Protein AF-A0A5D0CMU8-F1 (afdb_monomer)

Structure (mmCIF, N/CA/C/O backbone):
data_AF-A0A5D0CMU8-F1
#
_entry.id   AF-A0A5D0CMU8-F1
#
loop_
_atom_site.group_PDB
_atom_site.id
_atom_site.type_symbol
_atom_site.label_atom_id
_atom_site.label_alt_id
_atom_site.label_comp_id
_atom_site.label_asym_id
_atom_site.label_entity_id
_atom_site.label_seq_id
_atom_site.pdbx_PDB_ins_code
_atom_site.Cartn_x
_atom_site.Cartn_y
_atom_site.Cartn_z
_atom_site.occupancy
_atom_site.B_iso_or_equiv
_atom_site.auth_seq_id
_atom_site.auth_comp_id
_atom_s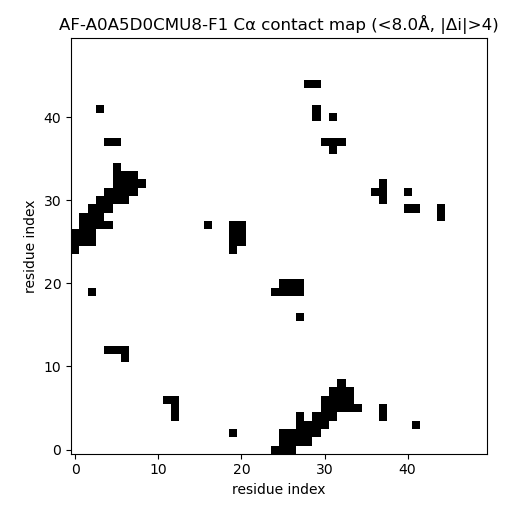ite.auth_asym_id
_atom_site.auth_atom_id
_atom_site.pdbx_PDB_model_num
ATOM 1 N N . MET A 1 1 ? -14.978 -1.374 -0.109 1.00 91.06 1 MET A N 1
ATOM 2 C CA . MET A 1 1 ? -14.366 -0.840 -1.354 1.00 91.06 1 MET A CA 1
ATOM 3 C C . MET A 1 1 ? -12.882 -1.172 -1.323 1.00 91.06 1 MET A C 1
ATOM 5 O O . MET A 1 1 ? -12.258 -0.912 -0.303 1.00 91.06 1 MET A O 1
ATOM 9 N N . ARG A 1 2 ? -12.349 -1.785 -2.386 1.00 92.69 2 ARG A N 1
ATOM 10 C CA . ARG A 1 2 ? -10.942 -2.216 -2.473 1.00 92.69 2 ARG A CA 1
ATOM 11 C C . ARG A 1 2 ? -10.071 -1.061 -2.965 1.00 92.69 2 ARG A C 1
ATOM 13 O O . ARG A 1 2 ? -10.459 -0.384 -3.916 1.00 92.69 2 ARG A O 1
ATOM 20 N N . ILE A 1 3 ? -8.935 -0.834 -2.315 1.00 95.56 3 ILE A N 1
ATOM 21 C CA . ILE A 1 3 ? -8.025 0.283 -2.581 1.00 95.56 3 ILE A CA 1
ATOM 22 C C . ILE A 1 3 ? -6.609 -0.252 -2.790 1.00 95.56 3 ILE A C 1
ATOM 24 O O . ILE A 1 3 ? -6.077 -0.958 -1.937 1.00 95.56 3 ILE A O 1
ATOM 28 N N . PHE A 1 4 ? -5.992 0.129 -3.905 1.00 96.62 4 PHE A N 1
ATOM 29 C CA . PHE A 1 4 ? -4.573 -0.086 -4.180 1.00 96.62 4 PHE A CA 1
ATOM 30 C C . PHE A 1 4 ? -3.837 1.254 -4.056 1.00 96.62 4 PHE A C 1
ATOM 32 O O . PHE A 1 4 ? -4.347 2.275 -4.523 1.00 96.62 4 PHE A O 1
ATOM 39 N N . LEU A 1 5 ? -2.663 1.272 -3.423 1.00 96.94 5 LEU A N 1
ATOM 40 C CA . LEU A 1 5 ? -1.881 2.496 -3.217 1.00 96.94 5 LEU A CA 1
ATOM 41 C C . LEU A 1 5 ? -0.653 2.546 -4.125 1.00 96.94 5 LEU A C 1
ATOM 43 O O . LEU A 1 5 ? 0.144 1.620 -4.128 1.00 96.94 5 LEU A O 1
ATOM 47 N N . ALA A 1 6 ? -0.447 3.653 -4.832 1.00 97.25 6 ALA A N 1
ATOM 48 C CA . ALA A 1 6 ? 0.765 3.893 -5.612 1.00 97.25 6 ALA A CA 1
ATOM 49 C C . ALA A 1 6 ? 1.389 5.224 -5.182 1.00 97.25 6 ALA A C 1
ATOM 51 O O . ALA A 1 6 ? 0.787 6.275 -5.397 1.00 97.25 6 ALA A O 1
ATOM 52 N N . ASP A 1 7 ? 2.552 5.167 -4.534 1.00 97.44 7 ASP A N 1
ATOM 53 C CA . ASP A 1 7 ? 3.279 6.346 -4.049 1.00 97.44 7 ASP A CA 1
ATOM 54 C C . ASP A 1 7 ? 4.746 5.980 -3.767 1.00 97.44 7 ASP A C 1
ATOM 56 O O . ASP A 1 7 ? 5.020 4.949 -3.143 1.00 97.44 7 ASP A O 1
ATOM 60 N N . ASP A 1 8 ? 5.692 6.812 -4.194 1.00 96.69 8 ASP A N 1
ATOM 61 C CA . ASP A 1 8 ? 7.138 6.615 -4.021 1.00 96.69 8 ASP A CA 1
ATOM 62 C C . ASP A 1 8 ? 7.656 7.018 -2.625 1.00 96.69 8 ASP A C 1
ATOM 64 O O . ASP A 1 8 ? 8.802 6.722 -2.282 1.00 96.69 8 ASP A O 1
ATOM 68 N N . HIS A 1 9 ? 6.812 7.599 -1.766 1.00 98.06 9 HIS A N 1
ATOM 69 C CA . HIS A 1 9 ? 7.143 8.030 -0.409 1.00 98.06 9 HIS A CA 1
ATOM 70 C C . HIS A 1 9 ? 6.590 7.053 0.654 1.00 98.06 9 HIS A C 1
ATOM 72 O O . HIS A 1 9 ? 5.401 7.082 0.998 1.00 98.06 9 HIS A O 1
ATOM 78 N N . PRO A 1 10 ? 7.445 6.231 1.302 1.00 94.75 10 PRO A N 1
ATOM 79 C CA . PRO A 1 10 ? 7.002 5.228 2.281 1.00 94.75 10 PRO A CA 1
ATOM 80 C C . PRO A 1 10 ? 6.209 5.793 3.469 1.00 94.75 10 PRO A C 1
ATOM 82 O O . PRO A 1 10 ? 5.302 5.135 3.991 1.00 94.75 10 PRO A O 1
ATOM 85 N N . LEU A 1 11 ? 6.540 7.017 3.903 1.00 96.62 11 LEU A N 1
ATOM 86 C CA . LEU A 1 11 ? 5.857 7.687 5.011 1.00 96.62 11 LEU A CA 1
ATOM 87 C C . LEU A 1 11 ? 4.402 8.013 4.658 1.00 96.62 11 LEU A C 1
ATOM 89 O O . LEU A 1 11 ? 3.502 7.740 5.453 1.00 96.62 11 LEU A O 1
ATOM 93 N N . PHE A 1 12 ? 4.168 8.557 3.462 1.00 95.75 12 PHE A N 1
ATOM 94 C CA . PHE A 1 12 ? 2.829 8.925 3.010 1.00 95.75 12 PHE A CA 1
ATOM 95 C C . PHE A 1 12 ? 1.958 7.680 2.840 1.00 95.75 12 PHE A C 1
ATOM 97 O O . PHE A 1 12 ? 0.866 7.594 3.404 1.00 95.75 12 PHE A O 1
ATOM 104 N N . ARG A 1 13 ? 2.505 6.653 2.184 1.00 95.56 13 ARG A N 1
ATOM 105 C CA . ARG A 1 13 ? 1.831 5.370 1.965 1.00 95.56 13 ARG A CA 1
ATOM 106 C C . ARG A 1 13 ? 1.415 4.682 3.265 1.00 95.56 13 ARG A C 1
ATOM 108 O O . ARG A 1 13 ? 0.303 4.166 3.370 1.00 95.56 13 ARG A O 1
ATOM 115 N N . SER A 1 14 ? 2.265 4.750 4.290 1.00 95.19 14 SER A N 1
ATOM 116 C CA . SER A 1 14 ? 1.945 4.236 5.628 1.00 95.19 14 SER A CA 1
ATOM 117 C C . SER A 1 14 ? 0.803 5.001 6.299 1.00 95.19 14 SER A C 1
ATOM 119 O O . SER A 1 14 ? -0.081 4.380 6.889 1.00 95.19 14 SER A O 1
ATOM 121 N N . GLY A 1 15 ? 0.780 6.331 6.173 1.00 96.75 15 GLY A N 1
ATOM 122 C CA . GLY A 1 15 ? -0.318 7.159 6.676 1.00 96.75 15 GLY A CA 1
ATOM 123 C C . GLY A 1 15 ? -1.652 6.837 5.998 1.00 96.75 15 GLY A C 1
ATOM 124 O O . GLY A 1 15 ? -2.651 6.605 6.679 1.00 96.75 15 GLY A O 1
ATOM 125 N N . VAL A 1 16 ? -1.661 6.746 4.665 1.00 96.50 16 VAL A N 1
ATOM 126 C CA . VAL A 1 16 ? -2.872 6.438 3.888 1.00 96.50 16 VAL A CA 1
ATOM 127 C C . VAL A 1 16 ? -3.387 5.027 4.188 1.00 96.50 16 VAL A C 1
ATOM 129 O 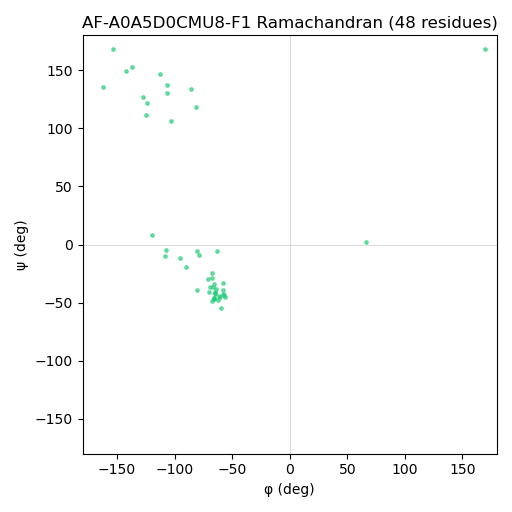O . VAL A 1 16 ? -4.587 4.851 4.394 1.00 96.50 16 VAL A O 1
ATOM 132 N N . ARG A 1 17 ? -2.504 4.027 4.310 1.00 95.50 17 ARG A N 1
ATOM 133 C CA . ARG A 1 17 ? -2.886 2.665 4.724 1.00 95.50 17 ARG A CA 1
ATOM 134 C C . ARG A 1 17 ? -3.599 2.646 6.078 1.00 95.50 17 ARG A C 1
ATOM 136 O O . ARG A 1 17 ? -4.615 1.970 6.222 1.00 95.50 17 ARG A O 1
ATOM 143 N N . ASN A 1 18 ? -3.109 3.405 7.058 1.00 95.12 18 ASN A N 1
ATOM 144 C CA . ASN A 1 18 ? -3.767 3.497 8.364 1.00 95.12 18 ASN A CA 1
ATOM 145 C C . ASN A 1 18 ? -5.164 4.130 8.254 1.00 95.12 18 ASN A C 1
ATOM 147 O O . ASN A 1 18 ? -6.096 3.678 8.919 1.00 95.12 18 ASN A O 1
ATOM 151 N N . LEU A 1 19 ? -5.328 5.139 7.391 1.00 95.69 19 LEU A N 1
ATOM 152 C CA . LEU A 1 19 ? -6.629 5.762 7.134 1.00 95.69 19 LEU A CA 1
ATOM 153 C C . LEU A 1 19 ? -7.611 4.789 6.474 1.00 95.69 19 LEU A C 1
ATOM 155 O O . LEU A 1 19 ? -8.763 4.724 6.901 1.00 95.69 19 LEU A O 1
ATOM 159 N N . ILE A 1 20 ? -7.159 3.998 5.497 1.00 95.69 20 ILE A N 1
ATOM 160 C CA . ILE A 1 20 ? -7.979 2.970 4.835 1.00 95.69 20 ILE A CA 1
ATOM 161 C C . ILE A 1 20 ? -8.550 1.990 5.866 1.00 95.69 20 ILE A C 1
ATOM 163 O O . ILE A 1 20 ? -9.746 1.709 5.855 1.00 95.69 20 ILE A O 1
ATOM 167 N N . HIS A 1 21 ? -7.732 1.529 6.811 1.00 92.06 21 HIS A N 1
ATOM 168 C CA . HIS A 1 21 ? -8.170 0.556 7.815 1.00 92.06 21 HIS A CA 1
ATOM 169 C C . HIS A 1 21 ? -8.980 1.161 8.974 1.00 92.06 21 HIS A C 1
ATOM 171 O O . HIS A 1 21 ? -9.561 0.417 9.760 1.00 92.06 21 HIS A O 1
ATOM 177 N N . SER A 1 22 ? -9.062 2.491 9.088 1.00 94.25 22 SER A N 1
ATOM 178 C CA . SER A 1 22 ? -9.654 3.158 10.259 1.00 94.25 22 SER A CA 1
ATOM 179 C C . SER A 1 22 ? -11.167 2.961 10.418 1.00 94.25 22 SER A C 1
ATOM 181 O O . SER A 1 22 ? -11.665 2.975 11.542 1.00 94.25 22 SER A O 1
ATOM 183 N N . THR A 1 23 ? -11.906 2.768 9.320 1.00 88.69 23 THR A N 1
ATOM 184 C CA . THR A 1 23 ? -13.378 2.662 9.337 1.00 88.69 23 THR A CA 1
ATOM 185 C C . THR A 1 23 ? -13.898 1.249 9.078 1.00 88.69 23 THR A C 1
ATOM 187 O O . THR A 1 23 ? -15.098 1.013 9.206 1.00 88.69 23 THR A O 1
ATOM 190 N N . GLY A 1 24 ? -13.031 0.314 8.671 1.00 87.31 24 GLY A N 1
ATOM 191 C CA . GLY A 1 24 ? -13.405 -1.056 8.287 1.00 87.31 24 GLY A CA 1
ATOM 192 C C . GLY A 1 24 ? -14.260 -1.174 7.014 1.00 87.31 24 GLY A C 1
ATOM 193 O O . GLY A 1 24 ? -14.653 -2.274 6.643 1.00 87.31 24 GLY A O 1
ATOM 194 N N . GLN A 1 25 ? -14.565 -0.063 6.333 1.00 93.31 25 GLN A N 1
ATOM 195 C CA . GLN A 1 25 ? -15.359 -0.047 5.091 1.00 93.31 25 GLN A CA 1
ATOM 196 C C . GLN A 1 25 ? -14.491 -0.178 3.830 1.00 93.31 25 GLN A C 1
ATOM 198 O O . GLN A 1 25 ? -14.982 -0.493 2.734 1.00 93.31 25 GLN A O 1
ATOM 203 N N . LEU A 1 26 ? -13.200 0.112 3.980 1.00 95.38 26 LEU A N 1
ATOM 204 C CA . LEU A 1 26 ? -12.199 0.053 2.930 1.00 95.38 26 LEU A CA 1
ATOM 205 C C . LEU A 1 26 ? -11.213 -1.073 3.225 1.00 95.38 26 LEU A C 1
ATOM 207 O O . LEU A 1 26 ? -10.891 -1.351 4.377 1.00 95.38 26 LEU A O 1
ATOM 211 N N . GLU A 1 27 ? -10.725 -1.686 2.159 1.00 93.94 27 GLU A N 1
ATOM 212 C CA . GLU A 1 27 ? -9.762 -2.778 2.208 1.00 93.94 27 GLU A CA 1
ATOM 213 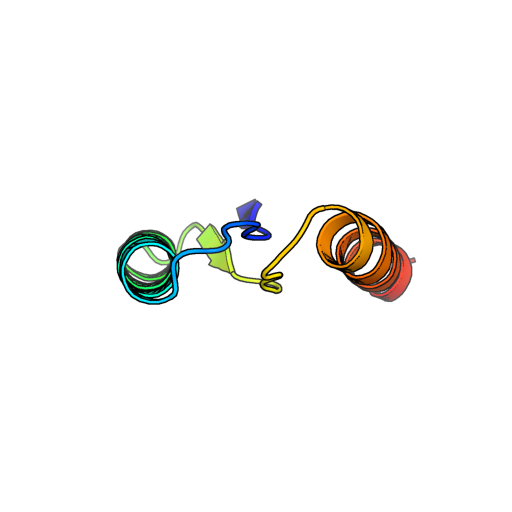C C . GLU A 1 27 ? -8.551 -2.388 1.363 1.00 93.94 27 GLU A C 1
ATOM 215 O O . GLU A 1 27 ? -8.702 -2.076 0.180 1.00 93.94 27 GLU A O 1
ATOM 220 N N . GLY A 1 28 ? -7.363 -2.361 1.969 1.00 93.88 28 GLY A N 1
ATOM 221 C CA . GLY A 1 28 ? -6.110 -2.161 1.248 1.00 93.88 28 GLY A CA 1
ATOM 222 C C . GLY A 1 28 ? -5.650 -3.477 0.630 1.00 93.88 28 GLY A C 1
ATOM 223 O O . GLY A 1 28 ? -5.389 -4.422 1.366 1.00 93.88 28 GLY A O 1
ATOM 224 N N . VAL A 1 29 ? -5.552 -3.534 -0.698 1.00 95.25 29 VAL A N 1
ATOM 225 C CA . VAL A 1 29 ? -5.290 -4.790 -1.434 1.00 95.25 29 VAL A CA 1
ATOM 226 C C . VAL A 1 29 ? -3.886 -4.876 -2.016 1.00 95.25 29 VAL A C 1
ATOM 228 O O . VAL A 1 29 ? -3.501 -5.898 -2.558 1.00 95.25 29 VAL A O 1
ATOM 231 N N . GLY A 1 30 ? -3.104 -3.808 -1.900 1.00 95.44 30 GLY A N 1
ATOM 232 C CA . GLY A 1 30 ? -1.731 -3.786 -2.378 1.00 95.44 30 GLY A CA 1
ATOM 233 C C . GLY A 1 30 ? -1.137 -2.388 -2.355 1.00 95.44 30 GLY A C 1
ATOM 234 O O . GLY A 1 30 ? -1.839 -1.386 -2.163 1.00 95.44 30 GLY A O 1
ATOM 235 N N . GLU A 1 31 ? 0.177 -2.336 -2.535 1.00 97.25 31 GLU A N 1
ATOM 236 C CA . GLU A 1 31 ? 0.924 -1.097 -2.662 1.00 97.25 31 GLU A CA 1
ATOM 237 C C . GLU A 1 31 ? 2.049 -1.205 -3.693 1.00 97.25 31 GLU A C 1
ATOM 239 O O . GLU A 1 31 ? 2.631 -2.271 -3.865 1.00 97.25 31 GLU A O 1
ATOM 244 N N . ALA A 1 32 ? 2.373 -0.087 -4.33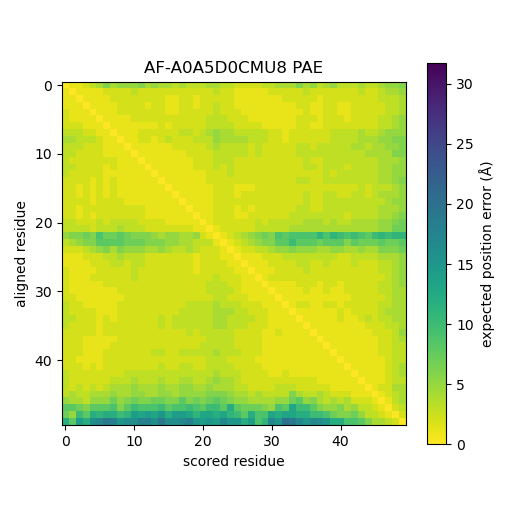9 1.00 97.88 32 ALA A N 1
ATOM 245 C CA . ALA A 1 32 ? 3.496 0.048 -5.257 1.00 97.88 32 ALA A CA 1
ATOM 246 C C . ALA A 1 32 ? 4.252 1.359 -5.019 1.00 97.88 32 ALA A C 1
ATOM 248 O O . ALA A 1 32 ? 3.689 2.363 -4.569 1.00 97.88 32 ALA A O 1
ATOM 249 N N . SER A 1 33 ? 5.540 1.337 -5.349 1.00 97.56 33 SER A N 1
ATOM 250 C CA . SER A 1 33 ? 6.468 2.467 -5.219 1.00 97.56 33 SER A CA 1
ATOM 251 C C . SER A 1 33 ? 6.622 3.283 -6.503 1.00 97.56 33 SER A C 1
ATOM 253 O O . SER A 1 33 ? 7.228 4.350 -6.494 1.00 97.56 33 SER A O 1
ATOM 255 N N . ASN A 1 34 ? 6.111 2.773 -7.622 1.00 97.69 34 ASN A N 1
ATOM 256 C CA . ASN A 1 34 ? 6.217 3.393 -8.936 1.00 97.69 34 ASN A CA 1
ATOM 257 C C . ASN A 1 34 ? 5.043 2.965 -9.834 1.00 97.69 34 ASN A C 1
ATOM 259 O O . ASN A 1 34 ? 4.286 2.053 -9.503 1.00 97.69 34 ASN A O 1
ATOM 263 N N . GLY A 1 35 ? 4.886 3.642 -10.974 1.00 97.25 35 GLY A N 1
ATOM 264 C CA . GLY A 1 35 ? 3.743 3.437 -11.867 1.00 97.25 35 GLY A CA 1
ATOM 265 C C . GLY A 1 35 ? 3.732 2.089 -12.592 1.00 97.25 35 GLY A C 1
ATOM 266 O O . GLY A 1 35 ? 2.661 1.516 -12.772 1.00 97.25 35 GLY A O 1
ATOM 267 N N . GLU A 1 36 ? 4.894 1.571 -12.991 1.00 98.31 36 GLU A N 1
ATOM 268 C CA . GLU A 1 36 ? 4.987 0.289 -13.705 1.00 98.31 36 GLU A CA 1
ATOM 269 C C . GLU A 1 36 ? 4.587 -0.873 -12.788 1.00 98.31 36 GLU A C 1
ATOM 271 O O . GLU A 1 36 ? 3.703 -1.662 -13.126 1.00 98.31 36 GLU A O 1
ATOM 276 N N . GLU A 1 37 ? 5.157 -0.901 -11.582 1.00 97.81 37 GLU A N 1
ATOM 277 C CA . GLU A 1 37 ? 4.792 -1.836 -10.515 1.00 97.81 37 GLU A CA 1
ATOM 278 C C . GLU A 1 37 ? 3.302 -1.720 -10.156 1.00 97.81 37 GLU A C 1
ATOM 280 O O . GLU A 1 37 ? 2.620 -2.735 -10.030 1.00 97.81 37 GLU A O 1
ATOM 285 N N . ALA A 1 38 ? 2.768 -0.495 -10.059 1.00 97.62 38 ALA A N 1
ATOM 286 C CA . ALA A 1 38 ? 1.361 -0.270 -9.732 1.00 97.62 38 ALA A CA 1
ATOM 287 C C . ALA A 1 38 ? 0.410 -0.888 -10.761 1.00 97.62 38 ALA A C 1
ATOM 289 O O . ALA A 1 38 ? -0.565 -1.529 -10.380 1.00 97.62 38 ALA A O 1
ATOM 290 N N . VAL A 1 39 ? 0.682 -0.708 -12.057 1.00 97.56 39 VAL A N 1
ATOM 2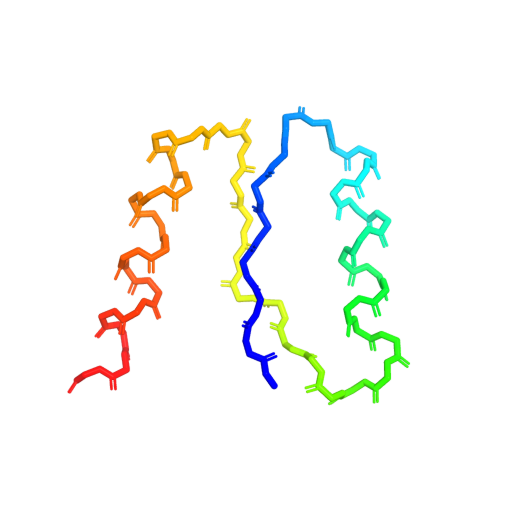91 C CA . VAL A 1 39 ? -0.154 -1.282 -13.121 1.00 97.56 39 VAL A CA 1
ATOM 292 C C . VAL A 1 39 ? -0.078 -2.804 -13.097 1.00 97.56 39 VAL A C 1
ATOM 294 O O . VAL A 1 39 ? -1.116 -3.462 -13.165 1.00 97.56 39 VAL A O 1
ATOM 297 N N . HIS A 1 40 ? 1.128 -3.360 -12.981 1.00 97.69 40 HIS A N 1
ATOM 298 C CA . HIS A 1 40 ? 1.331 -4.804 -12.951 1.00 97.69 40 HIS A CA 1
ATOM 299 C C . HIS A 1 40 ? 0.587 -5.458 -11.778 1.00 97.69 40 HIS A C 1
ATOM 301 O O . HIS A 1 40 ? -0.277 -6.306 -12.003 1.00 97.69 40 HIS A O 1
ATOM 307 N N . LEU A 1 41 ? 0.834 -4.992 -10.550 1.00 96.81 41 LEU A N 1
ATOM 308 C CA . LEU A 1 41 ? 0.222 -5.548 -9.342 1.00 96.81 41 LEU A CA 1
ATOM 309 C C . LEU A 1 41 ? -1.293 -5.309 -9.289 1.00 96.81 41 LEU A C 1
ATOM 311 O O . LEU A 1 41 ? -2.039 -6.187 -8.865 1.00 96.81 41 LEU A O 1
ATOM 315 N N . ALA A 1 42 ? -1.783 -4.154 -9.754 1.00 95.94 42 ALA A N 1
ATOM 316 C CA . ALA A 1 42 ? -3.222 -3.890 -9.780 1.00 95.94 42 ALA A CA 1
ATOM 317 C C . ALA A 1 42 ? -3.970 -4.821 -10.749 1.00 95.94 42 ALA A C 1
ATOM 319 O O . ALA A 1 42 ? -5.110 -5.200 -10.475 1.00 95.94 42 ALA A O 1
A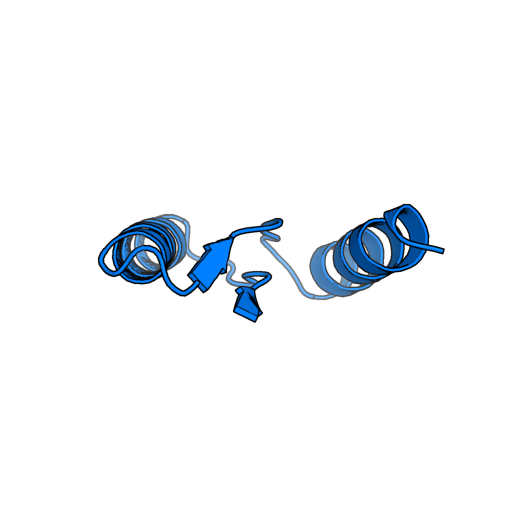TOM 320 N N . LEU A 1 43 ? -3.347 -5.199 -11.871 1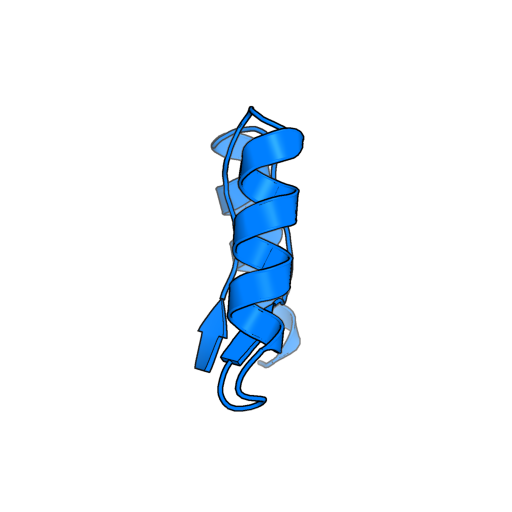.00 96.00 43 LEU A N 1
ATOM 321 C CA . LEU A 1 43 ? -3.921 -6.170 -12.805 1.00 96.00 43 LEU A CA 1
ATOM 322 C C . LEU A 1 43 ? -3.924 -7.587 -12.218 1.00 96.00 43 LEU A C 1
ATOM 324 O O . LEU A 1 43 ? -4.931 -8.283 -12.353 1.00 96.00 43 LEU A O 1
ATOM 328 N N . GLU A 1 44 ? -2.857 -7.996 -11.528 1.00 95.19 44 GLU A N 1
ATOM 329 C CA . GLU A 1 44 ? -2.806 -9.281 -10.810 1.00 95.19 44 GLU A CA 1
AT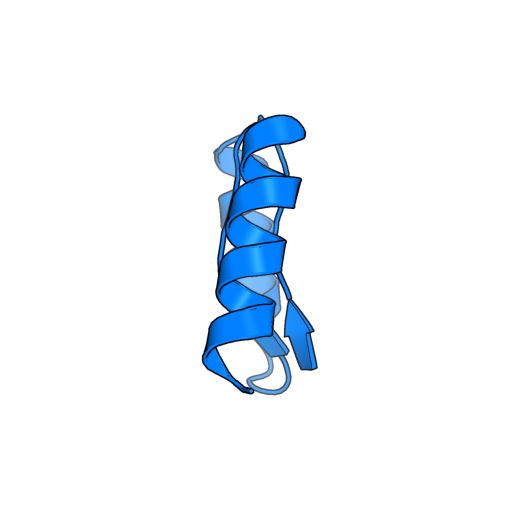OM 330 C C . GLU A 1 44 ? -3.878 -9.362 -9.707 1.00 95.19 44 GLU A C 1
ATOM 332 O 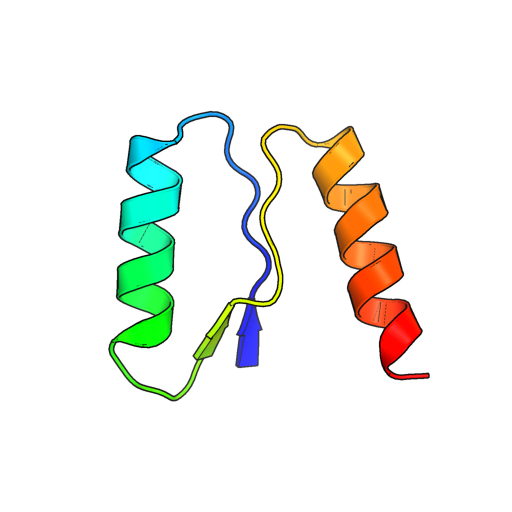O . GLU A 1 44 ? -4.624 -10.345 -9.613 1.00 95.19 44 GLU A O 1
ATOM 337 N N . GLU A 1 45 ? -4.040 -8.285 -8.934 1.00 93.50 45 GLU A N 1
ATOM 338 C CA . GLU A 1 45 ? -5.071 -8.153 -7.896 1.00 93.50 45 GLU A CA 1
ATOM 339 C C . GLU A 1 45 ? -6.503 -8.092 -8.444 1.00 93.50 45 GLU A C 1
ATOM 341 O O . GLU A 1 45 ? -7.462 -8.393 -7.725 1.00 93.50 45 GLU A O 1
ATOM 346 N N . ALA A 1 46 ? -6.686 -7.674 -9.697 1.00 89.75 46 ALA A N 1
ATOM 347 C CA . ALA A 1 46 ? -7.981 -7.720 -10.370 1.00 89.75 46 ALA A CA 1
ATOM 348 C C . ALA A 1 46 ? -8.279 -9.125 -10.917 1.00 89.75 46 ALA A C 1
ATOM 350 O O . ALA A 1 46 ? -9.413 -9.593 -10.817 1.00 89.75 46 ALA A O 1
ATOM 351 N N . ALA A 1 47 ? -7.263 -9.806 -11.456 1.00 86.44 47 ALA A N 1
ATOM 352 C CA . ALA A 1 47 ? -7.385 -11.137 -12.045 1.00 86.44 47 ALA A CA 1
ATOM 353 C C . ALA A 1 47 ? -7.632 -12.240 -11.007 1.00 86.44 47 ALA A C 1
ATOM 355 O O . ALA A 1 47 ? -8.322 -13.205 -11.310 1.00 86.44 47 ALA A O 1
ATOM 356 N N . SER A 1 48 ? -7.137 -12.080 -9.777 1.00 82.75 48 SER A N 1
ATOM 357 C CA . SER A 1 48 ? -7.302 -13.061 -8.686 1.00 82.75 48 SER A CA 1
ATOM 358 C C . SER A 1 48 ? -8.759 -13.294 -8.244 1.00 82.75 48 SER A C 1
ATOM 360 O O . SER A 1 48 ? -9.020 -14.156 -7.409 1.00 82.75 48 SER A O 1
ATOM 362 N N . TYR A 1 49 ? -9.709 -12.529 -8.789 1.00 67.69 49 TYR A N 1
ATOM 363 C CA . TYR A 1 49 ? -11.139 -12.591 -8.471 1.00 67.69 49 TYR A CA 1
ATOM 364 C C . TYR A 1 49 ? -12.015 -12.945 -9.686 1.00 67.69 49 TYR A C 1
ATOM 366 O O . TYR A 1 49 ? -13.242 -12.849 -9.591 1.00 67.69 49 TYR A O 1
ATOM 374 N N . LEU A 1 50 ? -11.401 -13.318 -10.814 1.00 58.16 50 LEU A N 1
ATOM 375 C CA . LEU A 1 50 ? -12.065 -13.874 -11.999 1.00 58.16 50 LEU A CA 1
ATOM 376 C C . LEU A 1 50 ? -12.000 -15.405 -11.974 1.00 58.16 50 LEU A C 1
ATOM 378 O O . LEU A 1 50 ? -13.019 -16.020 -12.362 1.00 58.16 50 LEU A O 1
#

Radius of gyration: 11.13 Å; Cα contacts (8 Å, |Δi|>4): 58; chains: 1; bounding box: 22×23×24 Å

Mean predicted aligned error: 2.89 Å

Sequence (50 aa):
MRIFLADDHPLFRSGVRNLIHSTGQLEGVGEASNGEEAVHLALEEAASYL

Solvent-accessible surface area (backbone atoms only — not comparable to full-atom values): 2988 Å² total; per-residue (Å²): 87,82,42,73,46,70,47,74,48,70,69,58,50,53,53,51,53,52,57,40,58,70,76,71,63,36,42,79,77,51,74,23,62,43,70,69,56,31,54,54,52,51,49,54,68,54,54,79,79,114

Secondary structure (DSSP, 8-state):
-EEEEE-S-HHHHHHHHHHHHTSSS-EEEEEESSHHHHHHHHHHHHHTT-

Organism: NCBI:txid862114

Foldseek 3Di:
DEDEEEALDPVVVVVVVCVQPVPVPYDYQYYYNDDVVRVVVVVVSVVVVD

InterPro domains:
  IPR001789 Signal transduction response regulator, receiver domain [PS50110] (2-50)
  IPR011006 CheY-like superfamily [SSF52172] (1-45)

Nearest PDB structures (foldseek):
  6zj2-assembly3_O  TM=9.420E-01  e=7.611E-02  Salmonella enterica subsp. enterica serovar Typhimurium str. LT2
  6zj2-assembly2_C  TM=9.417E-01  e=1.006E-01  Salmonella enterica subsp. enterica serovar Typhimurium str. LT2
  6zii-assembly1_B  TM=9.385E-01  e=2.668E-01  Salmonella enterica subsp. enterica serovar Typhimurium
  6ymz-assembly4_D  TM=9.296E-01  e=4.346E-01  Pectobacterium atrosepticum SCRI1043
  3kyj-assembly1_B  TM=8.204E-01  e=3.526E-01  Cereibacter sphaeroides

pLDDT: mean 93.68, std 7.1, range [58.16, 98.31]